Protein AF-A0A7W1XSQ0-F1 (afdb_monomer_lite)

Organism: NCBI:txid2756294

Secondary structure (DSSP, 8-state):
-HHHHHHHHHHHHHHHHHHHHHHHHHTT-GGGG-S-TT----SS----

pLDDT: mean 70.17, std 19.63, range [42.97, 95.62]

Foldseek 3Di:
DVVVVVVVCVVVVVVVVVVVVVVVVCVVDQCPPPPCPPPPDDDDDDRD

Structure (mmCIF, N/CA/C/O backbone):
data_AF-A0A7W1XSQ0-F1
#
_entry.id   AF-A0A7W1XSQ0-F1
#
loop_
_atom_site.group_PDB
_atom_site.id
_atom_site.type_symbol
_atom_site.label_atom_id
_atom_site.label_alt_id
_atom_site.label_comp_id
_atom_site.label_asym_id
_atom_site.label_entity_id
_atom_site.label_seq_id
_atom_site.pdbx_PDB_ins_code
_atom_site.Cartn_x
_atom_site.Cartn_y
_atom_site.Cartn_z
_atom_site.occupancy
_atom_site.B_iso_or_equiv
_atom_site.auth_seq_id
_atom_site.auth_comp_id
_atom_site.auth_asym_id
_atom_site.auth_atom_id
_atom_site.pdbx_PDB_model_num
ATOM 1 N N . MET A 1 1 ? 19.874 -4.783 -13.897 1.00 75.75 1 MET A N 1
ATOM 2 C CA . MET A 1 1 ? 19.751 -4.730 -12.416 1.00 75.75 1 MET A CA 1
ATOM 3 C C . MET A 1 1 ? 18.545 -3.914 -11.939 1.00 75.75 1 MET A C 1
ATOM 5 O O . MET A 1 1 ? 17.944 -4.287 -10.943 1.00 75.75 1 MET A O 1
ATOM 9 N N . ILE A 1 2 ? 18.124 -2.878 -12.675 1.00 91.25 2 ILE A N 1
ATOM 10 C CA . ILE A 1 2 ? 16.953 -2.036 -12.354 1.00 91.25 2 ILE A CA 1
ATOM 11 C C . ILE A 1 2 ? 15.612 -2.789 -12.316 1.00 91.25 2 ILE A C 1
ATOM 13 O O . ILE A 1 2 ? 14.752 -2.462 -11.509 1.00 91.25 2 ILE A O 1
ATOM 17 N N . VAL A 1 3 ? 15.460 -3.840 -13.127 1.00 93.19 3 VAL A N 1
ATOM 18 C CA . VAL A 1 3 ? 14.226 -4.641 -13.217 1.00 93.19 3 VAL A CA 1
ATOM 19 C C . VAL A 1 3 ? 13.855 -5.281 -11.873 1.00 93.19 3 VAL A C 1
ATOM 21 O O . VAL A 1 3 ? 12.695 -5.238 -11.483 1.00 93.19 3 VAL A O 1
ATOM 24 N N . ASN A 1 4 ? 14.834 -5.789 -11.117 1.00 92.56 4 ASN A N 1
ATOM 25 C CA . ASN A 1 4 ? 14.587 -6.387 -9.799 1.00 92.56 4 ASN A CA 1
ATOM 26 C C . ASN A 1 4 ? 14.101 -5.351 -8.774 1.00 92.56 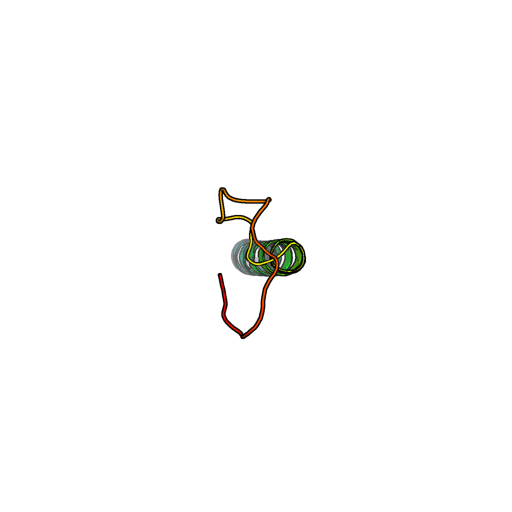4 ASN A C 1
ATOM 28 O O . ASN A 1 4 ? 13.204 -5.632 -7.983 1.00 92.56 4 ASN A O 1
ATOM 32 N N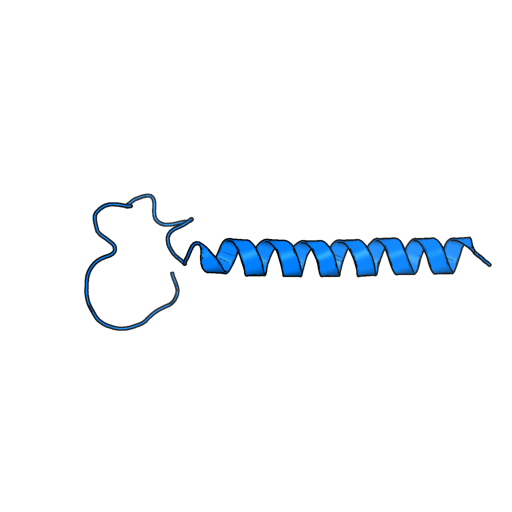 . LEU A 1 5 ? 14.658 -4.137 -8.820 1.00 91.44 5 LEU A N 1
ATOM 33 C CA . LEU A 1 5 ? 14.253 -3.035 -7.945 1.00 91.44 5 LEU A CA 1
ATOM 34 C C . LEU A 1 5 ? 12.830 -2.551 -8.270 1.00 91.44 5 LEU A C 1
ATOM 36 O O . LEU A 1 5 ? 12.051 -2.231 -7.370 1.00 91.44 5 LEU A O 1
ATOM 40 N N . LEU A 1 6 ? 12.489 -2.543 -9.561 1.00 94.38 6 LEU A N 1
ATOM 41 C CA . LEU A 1 6 ? 11.167 -2.195 -10.078 1.00 94.38 6 LEU A CA 1
ATOM 42 C C . LEU A 1 6 ? 10.117 -3.230 -9.663 1.00 94.38 6 LEU A C 1
ATOM 44 O O . LEU A 1 6 ? 9.077 -2.846 -9.137 1.00 94.38 6 LEU A O 1
ATOM 48 N N . LEU A 1 7 ? 10.413 -4.527 -9.810 1.00 94.56 7 LEU A N 1
ATOM 49 C CA . LEU A 1 7 ? 9.527 -5.603 -9.351 1.00 94.56 7 LEU A CA 1
ATOM 50 C C . LEU A 1 7 ? 9.310 -5.547 -7.833 1.00 94.56 7 LEU A C 1
ATOM 52 O O . LEU A 1 7 ? 8.171 -5.631 -7.376 1.00 94.56 7 LEU A O 1
ATOM 56 N N . GLY A 1 8 ? 10.380 -5.350 -7.055 1.00 94.56 8 GLY A N 1
ATOM 57 C CA . GLY A 1 8 ? 10.286 -5.228 -5.599 1.00 94.56 8 GLY A CA 1
ATOM 58 C C . GLY A 1 8 ? 9.425 -4.039 -5.169 1.00 94.56 8 GLY A C 1
ATOM 59 O O . GLY A 1 8 ? 8.511 -4.198 -4.359 1.00 94.56 8 GLY A O 1
ATOM 60 N N . SER A 1 9 ? 9.653 -2.862 -5.761 1.00 94.31 9 SER A N 1
ATOM 61 C CA . SER A 1 9 ? 8.881 -1.650 -5.450 1.00 94.31 9 SER A CA 1
ATOM 62 C C . SER A 1 9 ? 7.425 -1.747 -5.894 1.00 94.31 9 SER A C 1
ATOM 64 O O . SER A 1 9 ? 6.552 -1.228 -5.205 1.00 94.31 9 SER A O 1
ATOM 66 N N . LEU A 1 10 ? 7.138 -2.429 -7.006 1.00 95.31 10 LEU A N 1
ATOM 67 C CA . LEU A 1 10 ? 5.769 -2.612 -7.484 1.00 95.31 10 LEU A CA 1
ATOM 68 C C . LEU A 1 10 ? 4.957 -3.477 -6.509 1.00 95.31 10 LEU A C 1
ATOM 70 O O . LEU A 1 10 ? 3.839 -3.114 -6.153 1.00 95.31 10 LEU A O 1
ATOM 74 N N . ILE A 1 11 ? 5.542 -4.576 -6.020 1.00 95.44 11 ILE A N 1
ATOM 75 C CA . ILE A 1 11 ? 4.900 -5.478 -5.052 1.00 95.44 11 ILE A CA 1
ATOM 76 C C . ILE A 1 11 ? 4.724 -4.782 -3.696 1.00 95.44 11 ILE A C 1
ATOM 78 O O . ILE A 1 11 ? 3.610 -4.735 -3.172 1.00 95.44 11 ILE A O 1
ATOM 82 N N . PHE A 1 12 ? 5.795 -4.201 -3.140 1.00 94.62 12 PHE A N 1
ATOM 83 C CA . PHE A 1 12 ? 5.740 -3.513 -1.843 1.00 94.62 12 PHE A CA 1
ATOM 84 C C . PHE A 1 12 ? 4.857 -2.264 -1.884 1.00 94.62 12 PHE A C 1
ATOM 86 O O . PHE A 1 12 ? 4.067 -2.037 -0.967 1.00 94.62 12 PHE A O 1
ATOM 93 N N . GLY A 1 13 ? 4.941 -1.481 -2.959 1.00 95.62 13 GLY A N 1
ATOM 94 C CA . GLY A 1 13 ? 4.102 -0.307 -3.174 1.00 95.62 13 GLY A CA 1
ATOM 95 C C . GLY A 1 13 ? 2.625 -0.676 -3.270 1.00 95.62 13 GLY A C 1
ATOM 96 O O . GLY A 1 13 ? 1.792 -0.054 -2.609 1.00 95.62 13 GLY A O 1
ATOM 97 N N . TYR A 1 14 ? 2.290 -1.733 -4.017 1.00 92.19 14 TYR A N 1
ATOM 98 C CA . TYR A 1 14 ? 0.908 -2.193 -4.150 1.00 92.19 14 TYR A CA 1
ATOM 99 C C . TYR A 1 14 ? 0.359 -2.794 -2.848 1.00 92.19 14 TYR A C 1
ATOM 101 O O . TYR A 1 14 ? -0.771 -2.487 -2.450 1.00 92.19 14 TYR A O 1
ATOM 109 N N . ALA A 1 15 ? 1.156 -3.598 -2.139 1.00 93.56 15 ALA A N 1
ATOM 110 C CA . ALA A 1 15 ? 0.780 -4.149 -0.838 1.00 93.56 15 ALA A CA 1
ATOM 111 C C . ALA A 1 15 ? 0.549 -3.034 0.197 1.00 93.56 15 ALA A C 1
ATOM 113 O O . ALA A 1 15 ? -0.496 -3.003 0.853 1.00 93.56 15 ALA A O 1
ATOM 114 N N . GLY A 1 16 ? 1.468 -2.066 0.279 1.00 94.31 16 GLY A N 1
ATOM 115 C CA . GLY A 1 16 ? 1.349 -0.902 1.158 1.00 94.31 16 GLY A CA 1
ATOM 116 C C . GLY A 1 16 ? 0.126 -0.040 0.836 1.00 94.31 16 GLY A C 1
ATOM 117 O O . GLY A 1 16 ? -0.637 0.309 1.738 1.00 94.31 1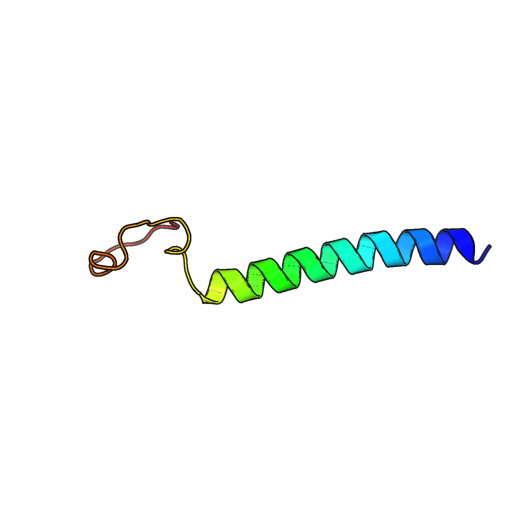6 GLY A O 1
ATOM 118 N N . TRP A 1 17 ? -0.129 0.234 -0.447 1.00 91.06 17 TRP A N 1
ATOM 119 C CA . TRP A 1 17 ? -1.309 0.986 -0.884 1.00 91.06 17 TRP A CA 1
ATOM 120 C C . TRP A 1 17 ? -2.616 0.264 -0.543 1.00 91.06 17 TRP A C 1
ATOM 122 O O . TRP A 1 17 ? -3.576 0.887 -0.085 1.00 91.06 17 TRP A O 1
ATOM 132 N N . THR A 1 18 ? -2.643 -1.060 -0.700 1.00 87.31 18 THR A N 1
ATOM 133 C CA . THR A 1 18 ? -3.810 -1.886 -0.374 1.00 87.31 18 THR A CA 1
ATOM 134 C C . THR A 1 18 ? -4.112 -1.863 1.123 1.00 87.31 18 THR A C 1
ATOM 136 O O . THR A 1 18 ? -5.278 -1.718 1.503 1.00 87.31 18 THR A O 1
ATOM 139 N N . ILE A 1 19 ? -3.082 -1.954 1.972 1.00 86.31 19 ILE A N 1
ATOM 140 C CA . ILE A 1 19 ? -3.213 -1.870 3.435 1.00 86.31 19 ILE A CA 1
ATOM 141 C C . ILE A 1 19 ? -3.655 -0.463 3.848 1.00 86.31 19 ILE A C 1
ATOM 143 O O . ILE A 1 19 ? -4.620 -0.326 4.597 1.00 86.31 19 ILE A O 1
ATOM 147 N N .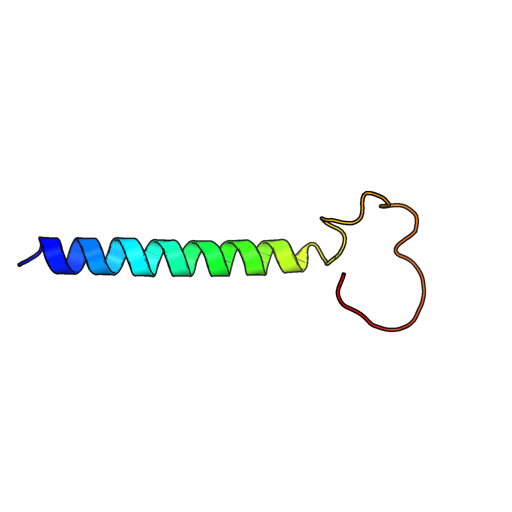 TYR A 1 20 ? -3.029 0.586 3.307 1.00 87.06 20 TYR A N 1
ATOM 148 C CA . TYR A 1 20 ? -3.391 1.978 3.587 1.00 87.06 20 TYR A CA 1
ATOM 149 C C . TYR A 1 20 ? -4.840 2.291 3.185 1.00 87.06 20 TYR A C 1
ATOM 151 O O . TYR A 1 20 ? -5.594 2.900 3.951 1.00 87.06 20 TYR A O 1
ATOM 159 N N . ARG A 1 21 ? -5.272 1.815 2.010 1.00 81.19 21 ARG A N 1
ATOM 160 C CA . ARG A 1 21 ? -6.650 1.967 1.529 1.00 81.19 21 ARG A CA 1
ATOM 161 C C . ARG A 1 21 ? -7.641 1.192 2.393 1.00 81.19 21 ARG A C 1
ATOM 163 O O . ARG A 1 21 ? -8.678 1.755 2.738 1.00 81.19 21 ARG A O 1
ATOM 170 N N . ARG A 1 22 ? -7.322 -0.051 2.786 1.00 70.81 22 ARG A N 1
ATOM 171 C CA . ARG A 1 22 ? -8.143 -0.833 3.730 1.00 70.81 22 ARG A CA 1
ATOM 172 C C . ARG A 1 22 ? -8.247 -0.136 5.079 1.00 70.81 22 ARG A C 1
ATOM 174 O O . ARG A 1 22 ? -9.334 -0.066 5.627 1.00 70.81 22 ARG A O 1
ATOM 181 N N . PHE A 1 23 ? -7.157 0.426 5.590 1.00 73.88 23 PHE A N 1
ATOM 182 C CA . PHE A 1 23 ? -7.148 1.095 6.890 1.00 73.88 23 PHE A CA 1
ATOM 183 C C . PHE A 1 23 ? -7.971 2.389 6.878 1.00 73.88 23 PHE A C 1
ATOM 185 O O . PHE A 1 23 ? -8.711 2.681 7.819 1.00 73.88 23 PHE A O 1
ATOM 192 N N . ARG A 1 24 ? -7.914 3.140 5.773 1.00 66.19 24 ARG A N 1
ATOM 193 C CA . ARG A 1 24 ? -8.783 4.300 5.553 1.00 66.19 24 ARG A CA 1
ATOM 194 C C . ARG A 1 24 ? -10.252 3.926 5.353 1.00 66.19 24 ARG A C 1
ATOM 196 O O . ARG A 1 24 ? -11.114 4.669 5.809 1.00 66.19 24 ARG A O 1
ATOM 203 N N . ILE A 1 25 ? -10.537 2.790 4.718 1.00 61.44 25 ILE A N 1
ATOM 204 C CA . ILE A 1 25 ? -11.892 2.229 4.613 1.00 61.44 25 ILE A CA 1
ATOM 205 C C . ILE A 1 25 ? -12.383 1.705 5.970 1.00 61.44 25 ILE A C 1
ATOM 207 O O . ILE A 1 25 ? -13.538 1.923 6.312 1.00 61.44 25 ILE A O 1
ATOM 211 N N . SER A 1 26 ? -11.513 1.142 6.813 1.00 57.28 26 SER A N 1
ATOM 212 C CA . SER A 1 26 ? -11.869 0.703 8.170 1.00 57.28 26 SER A CA 1
ATOM 213 C C . SER A 1 26 ? -12.280 1.853 9.093 1.00 57.28 26 SER A C 1
ATOM 215 O O . SER A 1 26 ? -13.040 1.626 10.032 1.00 57.28 26 SER A O 1
ATOM 217 N N . LYS A 1 27 ? -11.843 3.097 8.831 1.00 54.72 27 LYS A N 1
ATOM 218 C CA . LYS A 1 27 ? -12.355 4.295 9.531 1.00 54.72 27 LYS A CA 1
ATOM 219 C C . LYS A 1 27 ? -13.813 4.610 9.169 1.00 54.72 27 LYS A C 1
ATOM 221 O O . LYS A 1 27 ? -14.482 5.264 9.958 1.00 54.72 27 LYS A O 1
ATOM 226 N N . GLN A 1 28 ? -14.313 4.117 8.032 1.00 54.38 28 GLN A N 1
ATOM 227 C CA . GLN A 1 28 ? -15.746 4.124 7.701 1.00 54.38 28 GLN A CA 1
ATOM 228 C C . GLN A 1 28 ? -16.503 2.963 8.358 1.00 54.38 28 GLN A C 1
ATOM 230 O O . GLN A 1 28 ? -17.664 2.741 8.040 1.00 54.38 28 GLN A O 1
ATOM 235 N N . GLY A 1 29 ? -15.859 2.270 9.305 1.00 50.53 29 GLY A N 1
ATOM 236 C CA . GLY A 1 29 ? -16.474 1.292 10.174 1.00 50.53 29 GLY A CA 1
ATOM 237 C C . GLY A 1 29 ? -16.843 0.020 9.423 1.00 50.53 29 GLY A C 1
ATOM 238 O O . GLY A 1 29 ? -17.562 0.022 8.434 1.00 50.53 29 GLY A O 1
ATOM 239 N N . LYS A 1 30 ? -16.403 -1.111 9.944 1.00 51.41 30 LYS A N 1
ATOM 240 C CA . LYS A 1 30 ? -17.300 -2.016 10.655 1.00 51.41 30 LYS A CA 1
ATOM 241 C C . LYS A 1 30 ? -18.710 -2.331 10.058 1.00 51.41 30 LYS A C 1
ATOM 243 O O . LYS A 1 30 ? -19.091 -3.471 9.809 1.00 51.41 30 LYS A O 1
ATOM 248 N N . CYS A 1 31 ? -19.472 -1.317 9.667 1.00 53.09 31 CYS A N 1
ATOM 249 C CA . CYS A 1 31 ? -20.761 -1.432 8.991 1.00 53.09 31 CYS A CA 1
ATOM 250 C C . CYS A 1 31 ? -20.730 -1.638 7.465 1.00 53.09 31 CYS A C 1
ATOM 252 O O . CYS A 1 31 ? -21.800 -1.787 6.886 1.00 53.09 31 CYS A O 1
ATOM 254 N N . GLN A 1 32 ? -19.582 -1.673 6.776 1.00 49.38 32 GLN A N 1
ATOM 255 C CA . GLN A 1 32 ? -19.597 -1.831 5.306 1.00 49.38 32 GLN A CA 1
ATOM 256 C C . GLN A 1 32 ? -20.091 -3.221 4.832 1.00 49.38 32 GLN A C 1
ATOM 258 O O . GLN A 1 32 ? -20.533 -3.345 3.694 1.00 49.38 32 GLN A O 1
ATOM 263 N N . SER A 1 33 ? -20.091 -4.242 5.704 1.00 50.03 33 SER A N 1
ATOM 264 C CA . SER A 1 33 ? -20.753 -5.540 5.453 1.00 50.03 33 SER A CA 1
ATOM 265 C C . SER A 1 33 ? -22.115 -5.680 6.150 1.00 50.03 33 SER A C 1
ATOM 267 O O . SER A 1 33 ? -22.790 -6.694 5.972 1.00 50.03 33 SER A O 1
ATOM 269 N N . CYS A 1 34 ? -22.538 -4.694 6.944 1.00 48.09 34 CYS A N 1
ATOM 270 C CA . CYS A 1 34 ? -23.886 -4.670 7.492 1.00 48.09 34 CYS A CA 1
ATOM 271 C C . CYS A 1 34 ? -24.798 -3.998 6.466 1.00 48.09 34 CYS A C 1
ATOM 273 O O . CYS A 1 34 ? -24.857 -2.775 6.382 1.00 48.09 34 CYS A O 1
ATOM 275 N N . SER A 1 35 ? -25.586 -4.789 5.737 1.00 55.00 35 SER A N 1
ATOM 276 C CA . SER A 1 35 ? -26.724 -4.315 4.926 1.00 55.00 35 SER A CA 1
ATOM 277 C C . SER A 1 35 ? -27.813 -3.590 5.741 1.00 55.00 35 SER A C 1
ATOM 279 O O . SER A 1 35 ? -28.874 -3.283 5.214 1.00 55.00 35 SER A O 1
ATOM 281 N N . ILE A 1 36 ? -27.570 -3.317 7.024 1.00 53.19 36 ILE A N 1
ATOM 282 C CA . ILE A 1 36 ? -28.526 -2.806 7.998 1.00 53.19 36 ILE A CA 1
ATOM 283 C C . ILE A 1 36 ? -27.938 -1.518 8.586 1.00 53.19 36 ILE A C 1
ATOM 285 O O . ILE A 1 36 ? -27.409 -1.496 9.696 1.00 53.19 36 ILE A O 1
ATOM 289 N N . LYS A 1 37 ? -27.974 -0.434 7.804 1.00 53.31 37 LYS A N 1
ATOM 290 C CA . LYS A 1 37 ? -27.484 0.892 8.224 1.00 53.31 37 LYS A CA 1
ATOM 291 C C . LYS A 1 37 ? -28.320 1.492 9.367 1.00 53.31 37 LYS A C 1
ATOM 293 O O . LYS A 1 37 ? -27.817 2.354 10.076 1.00 53.31 37 LYS A O 1
ATOM 298 N N . ASP A 1 38 ? -29.537 0.998 9.585 1.00 53.22 38 ASP A N 1
ATOM 299 C CA . ASP A 1 38 ? -30.493 1.577 10.538 1.00 53.22 38 ASP A CA 1
ATOM 300 C C . ASP A 1 38 ? -30.418 1.002 11.965 1.00 53.22 38 ASP A C 1
ATOM 302 O O . ASP A 1 38 ? -31.009 1.571 12.874 1.00 53.22 38 ASP A O 1
ATOM 306 N N . ASN A 1 39 ? -29.671 -0.087 12.202 1.00 51.72 39 ASN A N 1
ATOM 307 C CA . ASN A 1 39 ? -29.612 -0.749 13.521 1.00 51.72 39 ASN A CA 1
ATOM 308 C C . ASN A 1 39 ? -28.220 -0.742 14.176 1.00 51.72 39 ASN A C 1
ATOM 310 O O . ASN A 1 39 ? -28.014 -1.395 15.198 1.00 51.72 39 ASN A O 1
ATOM 314 N N . CYS A 1 40 ? -27.248 0.011 13.648 1.00 50.09 40 CYS A N 1
ATOM 315 C CA . CYS A 1 40 ? -25.948 0.165 14.310 1.00 50.09 40 CYS A CA 1
ATOM 316 C C . CYS A 1 40 ? -26.007 1.253 15.392 1.00 50.09 40 CYS A C 1
ATOM 318 O O . CYS A 1 40 ? -25.335 2.281 15.345 1.00 50.09 40 CYS A O 1
ATOM 320 N N . SER A 1 41 ? -26.865 1.028 16.373 1.00 56.22 41 SER A N 1
ATOM 321 C CA . SER A 1 41 ? -26.943 1.781 17.614 1.00 56.22 41 SER A CA 1
ATOM 322 C C . SER A 1 41 ? -27.373 0.792 18.673 1.00 56.22 41 SER A C 1
ATOM 324 O O . SER A 1 41 ? -28.561 0.565 18.822 1.00 56.22 41 SER A O 1
ATOM 326 N N . THR A 1 42 ? -26.425 0.154 19.359 1.00 46.06 42 THR A N 1
ATOM 327 C CA . THR A 1 42 ? -26.534 -0.115 20.799 1.00 46.06 42 THR A CA 1
ATOM 328 C C . THR A 1 42 ? -25.387 -1.010 21.273 1.00 46.06 42 THR A C 1
ATOM 330 O O . THR A 1 42 ? -25.133 -2.080 20.737 1.00 46.06 42 THR A O 1
ATOM 333 N N . ASN A 1 43 ? -24.682 -0.485 22.271 1.00 52.69 43 ASN A N 1
ATOM 334 C CA . ASN A 1 43 ? -24.044 -1.177 23.386 1.00 52.69 43 ASN A CA 1
ATOM 335 C C . ASN A 1 43 ? -23.250 -2.477 23.146 1.00 52.69 43 ASN A C 1
ATOM 337 O O . ASN A 1 43 ? -23.794 -3.540 22.875 1.00 52.69 43 ASN A O 1
ATOM 341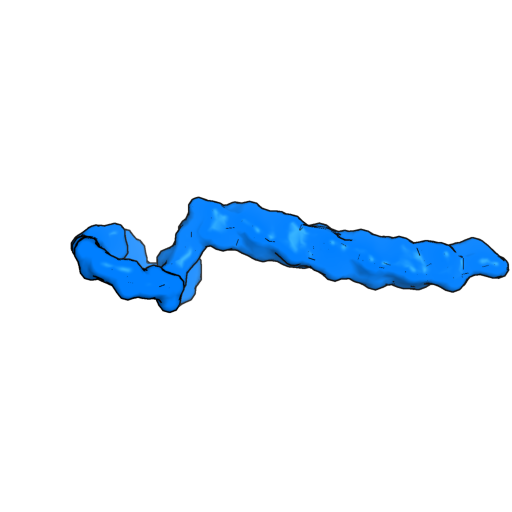 N N . ASN A 1 44 ? -21.981 -2.391 23.547 1.00 53.56 44 ASN A N 1
ATOM 342 C CA . ASN A 1 44 ? -21.057 -3.483 23.847 1.00 53.56 44 ASN A CA 1
ATOM 343 C C . ASN A 1 44 ? -20.370 -4.117 22.643 1.00 53.56 44 ASN A C 1
ATOM 345 O O . ASN A 1 44 ? -20.954 -4.404 21.607 1.00 53.56 44 ASN A O 1
ATOM 349 N N . GLY A 1 45 ? -19.050 -4.230 22.786 1.00 54.91 45 GLY A N 1
ATOM 350 C CA . GLY A 1 45 ? -18.127 -4.396 21.679 1.00 54.91 45 GLY A CA 1
ATOM 351 C C . GLY A 1 45 ? -18.460 -5.574 20.780 1.00 54.91 45 GLY A C 1
ATOM 352 O O . GLY A 1 45 ? -18.888 -6.607 21.270 1.00 54.91 45 GLY A O 1
ATOM 353 N N . LYS A 1 46 ? -18.173 -5.425 19.482 1.00 43.41 46 LYS A N 1
ATOM 354 C CA . LYS A 1 46 ? -17.267 -6.277 18.692 1.00 43.41 46 LYS A CA 1
ATOM 355 C C . LYS A 1 46 ? -17.024 -5.654 17.321 1.00 43.41 46 LYS A C 1
ATOM 357 O O . LYS A 1 46 ? -17.599 -4.642 16.932 1.00 43.41 46 LYS A O 1
ATOM 362 N N . SER A 1 47 ? -16.021 -6.187 16.642 1.00 44.56 47 SER A N 1
ATOM 363 C CA . SER A 1 47 ? -15.853 -6.072 15.199 1.00 44.56 47 SER A CA 1
ATOM 364 C C . SER A 1 47 ? -16.959 -6.843 14.493 1.00 44.56 47 SER A C 1
ATOM 366 O O . SER A 1 47 ? -16.923 -8.065 14.470 1.00 44.56 47 SER A O 1
ATOM 368 N N . CYS A 1 48 ? -17.942 -6.136 13.957 1.00 42.97 48 CYS A N 1
ATOM 369 C CA . CYS A 1 48 ? -18.287 -6.281 12.547 1.00 42.97 48 CYS A CA 1
ATOM 370 C C . CYS A 1 48 ? -17.772 -5.015 11.943 1.00 42.97 48 CYS A C 1
ATOM 372 O O . CYS A 1 48 ? -18.207 -4.007 12.531 1.00 42.97 48 CYS A O 1
#

Radius of gyration: 17.77 Å; chains: 1; bounding box: 50×11×37 Å

Sequence (48 aa):
MIVNLLLGSLIFGYAGWT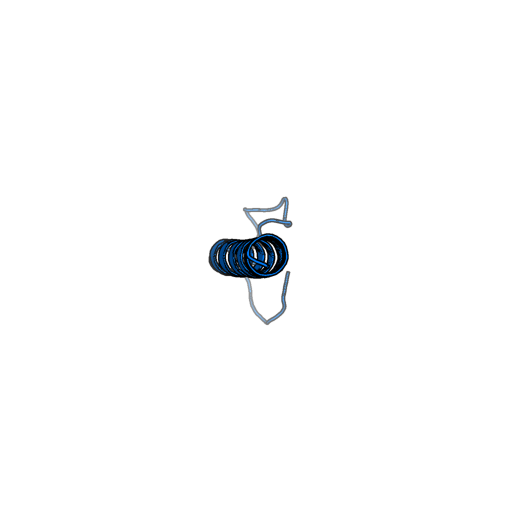IYRRFRISKQGKCQSCSIKDNCSTNNGKSC